Protein AF-T1G1E6-F1 (afdb_monomer)

Structure (mmCIF, N/CA/C/O backbone):
data_AF-T1G1E6-F1
#
_entry.id   AF-T1G1E6-F1
#
loop_
_atom_site.group_PDB
_atom_site.id
_atom_site.type_symbol
_atom_site.label_atom_id
_atom_site.label_alt_id
_atom_site.label_comp_id
_atom_site.label_asym_id
_atom_site.label_entity_id
_atom_site.label_seq_id
_atom_site.pdbx_PDB_ins_code
_atom_site.Cartn_x
_atom_site.Cartn_y
_atom_site.Cartn_z
_atom_site.occupancy
_atom_site.B_iso_or_equiv
_atom_site.auth_seq_id
_atom_site.auth_comp_id
_atom_site.auth_asym_id
_atom_site.auth_atom_id
_atom_site.pdbx_PDB_model_num
ATOM 1 N N . MET A 1 1 ? 6.236 1.654 9.899 1.00 85.31 1 MET A N 1
ATOM 2 C CA . MET A 1 1 ? 6.451 2.693 8.862 1.00 85.31 1 MET A CA 1
ATOM 3 C C . MET A 1 1 ? 5.102 3.060 8.261 1.00 85.31 1 MET A C 1
ATOM 5 O O . MET A 1 1 ? 4.184 2.253 8.359 1.00 85.31 1 MET A O 1
ATOM 9 N N 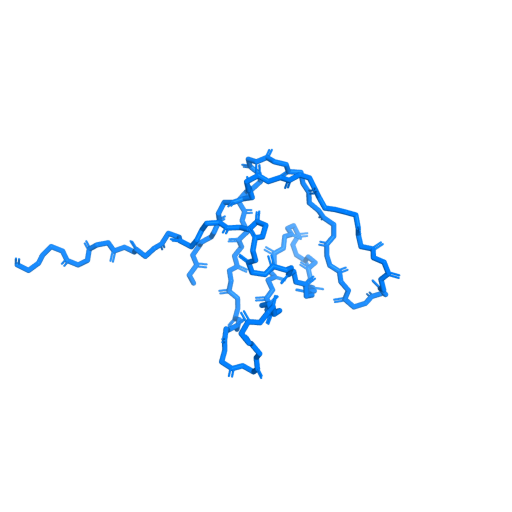. GLU A 1 2 ? 4.957 4.243 7.673 1.00 91.19 2 GLU A N 1
ATOM 10 C CA . GLU A 1 2 ? 3.729 4.627 6.963 1.00 91.19 2 GLU A CA 1
ATOM 11 C C . GLU A 1 2 ? 3.989 4.706 5.461 1.00 91.19 2 GLU A C 1
ATOM 13 O O . GLU A 1 2 ? 5.100 5.012 5.025 1.00 91.19 2 GLU A O 1
ATOM 18 N N . ALA A 1 3 ? 2.955 4.436 4.675 1.00 94.25 3 ALA A N 1
ATOM 19 C CA . ALA A 1 3 ? 2.972 4.599 3.235 1.00 94.25 3 ALA A CA 1
ATOM 20 C C . ALA A 1 3 ? 1.689 5.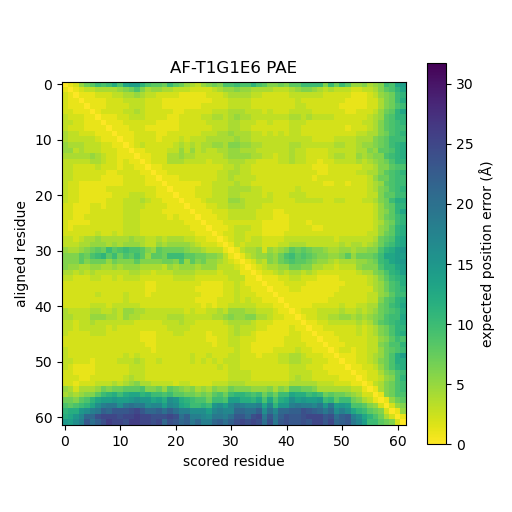260 2.745 1.00 94.25 3 ALA A C 1
ATOM 22 O O . ALA A 1 3 ? 0.639 5.154 3.383 1.00 94.25 3 ALA A O 1
ATOM 23 N N . VAL A 1 4 ? 1.763 5.902 1.585 1.00 95.50 4 VAL A N 1
ATOM 24 C CA . VAL A 1 4 ? 0.598 6.458 0.895 1.00 95.50 4 VAL A CA 1
ATOM 25 C C . VAL A 1 4 ? 0.435 5.763 -0.448 1.00 95.50 4 VAL A C 1
ATOM 27 O O . VAL A 1 4 ? 1.389 5.627 -1.210 1.00 95.50 4 VAL A O 1
ATOM 30 N N . ALA A 1 5 ? -0.779 5.319 -0.754 1.00 96.12 5 ALA A N 1
ATOM 31 C CA . ALA A 1 5 ? -1.097 4.743 -2.050 1.00 96.12 5 ALA A CA 1
ATOM 32 C C . ALA A 1 5 ? -1.023 5.800 -3.165 1.00 96.12 5 ALA A C 1
ATOM 34 O O . ALA A 1 5 ? -1.715 6.820 -3.122 1.00 96.12 5 ALA A O 1
ATOM 35 N N . LYS A 1 6 ? -0.222 5.539 -4.199 1.00 96.44 6 LYS A N 1
ATOM 36 C CA . LYS A 1 6 ? -0.114 6.377 -5.406 1.00 96.44 6 LYS A CA 1
ATOM 37 C C . LYS A 1 6 ? -1.206 6.062 -6.429 1.00 96.44 6 LYS A C 1
ATOM 39 O O . LYS A 1 6 ? -1.590 6.941 -7.202 1.00 96.44 6 LYS A O 1
ATOM 44 N N . HIS A 1 7 ? -1.716 4.832 -6.403 1.00 95.56 7 HIS A N 1
ATOM 45 C CA . HIS A 1 7 ? -2.712 4.298 -7.329 1.00 95.56 7 HIS A CA 1
ATOM 46 C C . HIS A 1 7 ? -3.745 3.449 -6.586 1.00 95.56 7 HIS A C 1
ATOM 48 O O . HIS A 1 7 ? -3.510 3.033 -5.452 1.00 95.56 7 HIS A O 1
ATOM 54 N N . ASP A 1 8 ? -4.871 3.187 -7.243 1.00 96.19 8 ASP A N 1
ATOM 55 C CA . ASP A 1 8 ? -5.846 2.208 -6.776 1.00 96.19 8 ASP A CA 1
ATOM 56 C C . ASP A 1 8 ? -5.319 0.790 -7.020 1.00 96.19 8 ASP A C 1
ATOM 58 O O . ASP A 1 8 ? -4.695 0.509 -8.048 1.00 96.19 8 ASP A O 1
ATOM 62 N N . PHE A 1 9 ? -5.584 -0.110 -6.080 1.00 96.12 9 PHE A N 1
ATOM 63 C CA . PHE A 1 9 ?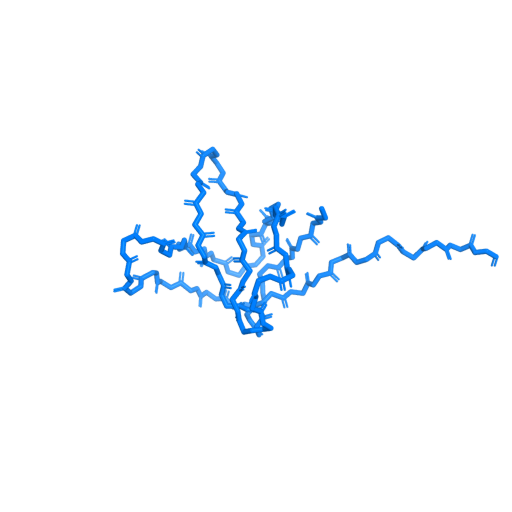 -5.233 -1.518 -6.173 1.00 96.12 9 PHE A CA 1
ATOM 64 C C . PHE A 1 9 ? -6.391 -2.375 -5.665 1.00 96.12 9 PHE A C 1
ATOM 66 O O . PHE A 1 9 ? -6.929 -2.153 -4.580 1.00 96.12 9 PHE A O 1
ATOM 73 N N . THR A 1 10 ? -6.772 -3.365 -6.468 1.00 96.31 10 THR A N 1
ATOM 74 C CA . THR A 1 10 ? -7.767 -4.373 -6.101 1.00 96.31 10 THR A CA 1
ATOM 75 C C . THR A 1 10 ? -7.041 -5.688 -5.885 1.00 96.31 10 THR A C 1
ATOM 77 O O . THR A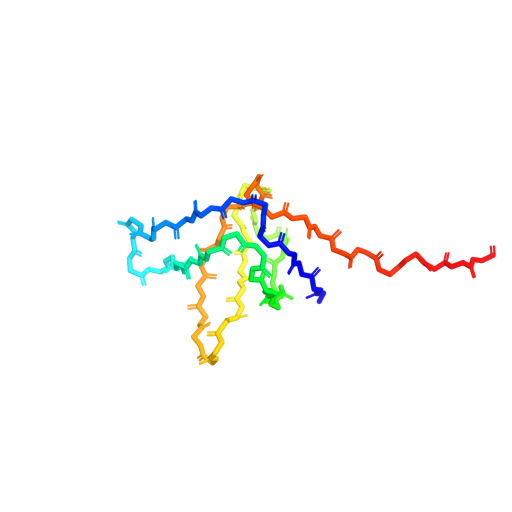 1 10 ? -6.361 -6.155 -6.796 1.00 96.31 10 THR A O 1
ATOM 80 N N . ALA A 1 11 ? -7.194 -6.262 -4.694 1.00 94.50 11 ALA A N 1
ATOM 81 C CA . ALA A 1 11 ? -6.637 -7.557 -4.338 1.00 94.5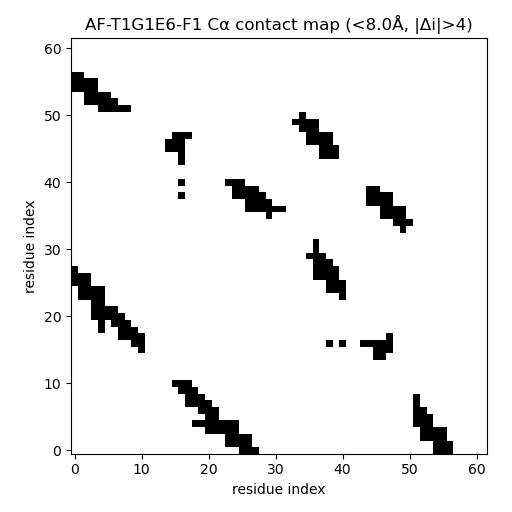0 11 ALA A CA 1
ATOM 82 C C . ALA A 1 11 ? -7.086 -8.630 -5.339 1.00 94.50 11 ALA A C 1
ATOM 84 O O . ALA A 1 11 ? -8.272 -8.775 -5.643 1.00 94.50 11 ALA A O 1
ATOM 85 N N . THR A 1 12 ? -6.113 -9.374 -5.843 1.00 93.00 12 THR A N 1
ATOM 86 C CA . THR A 1 12 ? -6.277 -10.500 -6.763 1.00 93.00 12 THR A CA 1
ATOM 87 C C . THR A 1 12 ? -6.181 -11.847 -6.048 1.00 93.00 12 THR A C 1
ATOM 89 O O . THR A 1 12 ? -6.674 -12.849 -6.566 1.00 93.00 12 THR A O 1
ATOM 92 N N . ALA A 1 13 ? -5.616 -11.858 -4.839 1.00 93.19 13 ALA A N 1
ATOM 93 C CA . ALA A 1 13 ? -5.490 -13.018 -3.967 1.00 93.19 13 ALA A CA 1
ATOM 94 C C . ALA A 1 13 ? -6.051 -12.722 -2.554 1.00 93.19 13 ALA A C 1
ATOM 96 O O . ALA A 1 13 ? -6.143 -11.560 -2.154 1.00 93.19 13 ALA A O 1
ATOM 97 N N . PRO A 1 14 ? -6.479 -13.745 -1.788 1.00 91.56 14 PRO A N 1
ATOM 98 C CA . PRO A 1 14 ? -7.127 -13.557 -0.483 1.00 91.56 14 PRO A CA 1
ATOM 99 C C . PRO A 1 14 ? -6.198 -13.026 0.620 1.00 91.56 14 PRO A C 1
ATOM 101 O O . PRO A 1 14 ? -6.677 -12.558 1.649 1.00 91.56 14 PRO A O 1
ATOM 104 N N . ASP A 1 15 ? -4.889 -13.127 0.427 1.00 93.44 15 ASP A N 1
ATOM 105 C CA . ASP A 1 15 ? -3.839 -12.602 1.295 1.00 93.44 15 ASP A CA 1
ATOM 106 C C . ASP A 1 15 ? -3.379 -11.192 0.895 1.00 93.44 15 ASP A C 1
ATOM 108 O O . ASP A 1 15 ? -2.569 -10.590 1.600 1.00 93.44 15 ASP A O 1
ATOM 112 N N . GLU A 1 16 ? -3.911 -10.638 -0.196 1.00 95.12 16 GLU A N 1
ATOM 113 C CA . GLU A 1 16 ? -3.657 -9.271 -0.642 1.00 95.12 16 GLU A CA 1
ATOM 114 C C . GLU A 1 16 ? -4.671 -8.282 -0.060 1.00 95.12 16 GLU A C 1
ATOM 116 O O . GLU A 1 16 ? -5.813 -8.613 0.271 1.00 95.12 16 GLU A O 1
ATOM 121 N N . LEU A 1 17 ? -4.261 -7.019 0.032 1.00 95.31 17 LEU A N 1
ATOM 122 C CA . LEU A 1 17 ? -5.077 -5.953 0.592 1.00 95.31 17 LEU A CA 1
ATOM 123 C C . LEU A 1 17 ? -5.433 -4.912 -0.473 1.00 95.31 17 LEU A C 1
ATOM 125 O O . LEU A 1 17 ? -4.555 -4.277 -1.051 1.00 95.31 17 LEU A O 1
ATOM 129 N N . SER A 1 18 ? -6.733 -4.708 -0.705 1.00 96.00 18 SER A N 1
ATOM 130 C CA . SER A 1 18 ? -7.239 -3.665 -1.608 1.00 96.00 18 SER A CA 1
ATOM 131 C C . SER A 1 18 ? -7.135 -2.277 -0.974 1.00 96.00 18 SER A C 1
ATOM 133 O O . SER A 1 18 ? -7.413 -2.104 0.214 1.00 96.00 18 SER A O 1
ATOM 135 N N . PHE A 1 19 ? -6.806 -1.263 -1.772 1.00 96.19 19 PHE A N 1
ATOM 136 C CA . PHE A 1 19 ? -6.747 0.132 -1.334 1.00 96.19 19 PHE A CA 1
ATOM 137 C C . PHE A 1 19 ? -6.965 1.102 -2.500 1.00 96.19 19 PHE A C 1
ATOM 139 O O . PHE A 1 19 ? -6.812 0.753 -3.667 1.00 96.19 19 PHE A O 1
ATOM 146 N N . THR A 1 20 ? -7.300 2.347 -2.176 1.00 96.88 20 THR A N 1
ATOM 147 C CA . THR A 1 20 ? -7.470 3.430 -3.154 1.00 96.88 20 THR A CA 1
ATOM 148 C C . THR A 1 20 ? -6.308 4.413 -3.092 1.00 96.88 20 THR A C 1
ATOM 150 O O . THR A 1 20 ? -5.642 4.547 -2.064 1.00 96.88 20 THR A O 1
ATOM 153 N N . ARG A 1 21 ? -6.077 5.166 -4.164 1.00 96.38 21 ARG A N 1
ATOM 154 C CA . ARG A 1 21 ? -5.112 6.262 -4.200 1.00 96.38 21 ARG A CA 1
ATOM 155 C C . ARG A 1 21 ? -5.363 7.240 -3.048 1.00 96.38 21 ARG A C 1
ATOM 157 O O . ARG A 1 21 ? -6.486 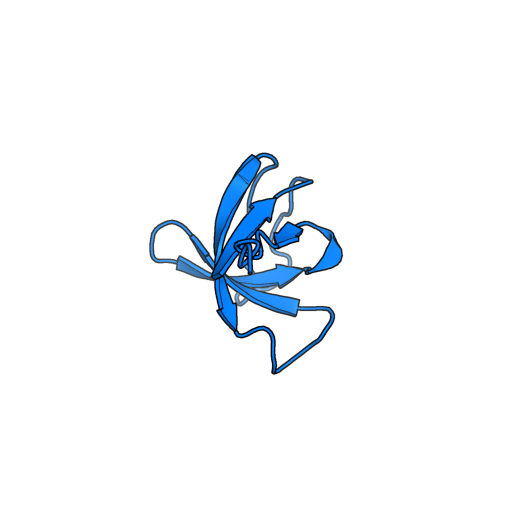7.673 -2.808 1.00 96.38 21 ARG A O 1
ATOM 164 N N . GLY A 1 22 ? -4.291 7.632 -2.368 1.00 95.44 22 GLY A N 1
ATOM 165 C CA . GLY A 1 22 ? -4.320 8.527 -1.211 1.00 95.44 22 GLY A CA 1
ATOM 166 C C . GLY A 1 22 ? -4.595 7.825 0.121 1.00 95.44 22 GLY A C 1
ATOM 167 O O . GLY A 1 22 ? -4.481 8.463 1.168 1.00 95.44 22 GLY A O 1
ATOM 168 N N . THR A 1 23 ? -4.906 6.525 0.120 1.00 95.62 23 THR A N 1
ATOM 169 C CA . THR A 1 23 ? -5.035 5.747 1.354 1.00 95.62 23 THR A CA 1
ATOM 170 C C . THR A 1 23 ? -3.697 5.690 2.086 1.00 95.62 23 THR A C 1
ATOM 172 O O . THR A 1 23 ? -2.656 5.405 1.491 1.00 95.62 23 THR A O 1
ATOM 175 N N . LYS A 1 24 ? -3.735 5.946 3.397 1.00 94.62 24 LYS A N 1
ATOM 176 C CA . LYS A 1 24 ? -2.597 5.738 4.293 1.00 94.62 24 LYS A CA 1
ATOM 177 C C . LYS A 1 24 ? -2.578 4.289 4.756 1.00 94.62 24 LYS A C 1
ATOM 179 O O . LYS A 1 24 ? -3.572 3.796 5.284 1.00 94.62 24 LYS A O 1
ATOM 184 N N . LEU A 1 25 ? -1.448 3.633 4.552 1.00 94.69 25 LEU A N 1
ATOM 185 C CA . LEU A 1 25 ? -1.215 2.232 4.870 1.00 94.69 25 LEU A CA 1
ATOM 186 C C . LEU A 1 25 ? -0.122 2.153 5.928 1.00 94.69 25 LEU A C 1
ATOM 188 O O . LEU A 1 25 ? 0.903 2.836 5.838 1.00 94.69 25 LEU A O 1
ATOM 192 N N . LYS A 1 26 ? -0.324 1.305 6.931 1.00 95.12 26 LYS A N 1
ATOM 193 C CA . LYS A 1 26 ? 0.700 1.032 7.934 1.00 95.12 26 LYS A CA 1
ATOM 194 C C . LYS A 1 26 ? 1.506 -0.168 7.477 1.00 95.12 26 LYS A C 1
ATOM 196 O O . LYS A 1 26 ? 0.978 -1.267 7.376 1.00 95.12 26 LYS A O 1
ATOM 201 N N . ILE A 1 27 ? 2.785 0.040 7.214 1.00 93.88 27 ILE A N 1
ATOM 202 C CA . ILE A 1 27 ? 3.677 -1.019 6.754 1.00 93.88 27 ILE A CA 1
ATOM 203 C C . ILE A 1 27 ? 4.204 -1.787 7.961 1.00 93.88 27 ILE A C 1
ATOM 205 O O . ILE A 1 27 ? 4.805 -1.192 8.866 1.00 93.88 27 ILE A O 1
AT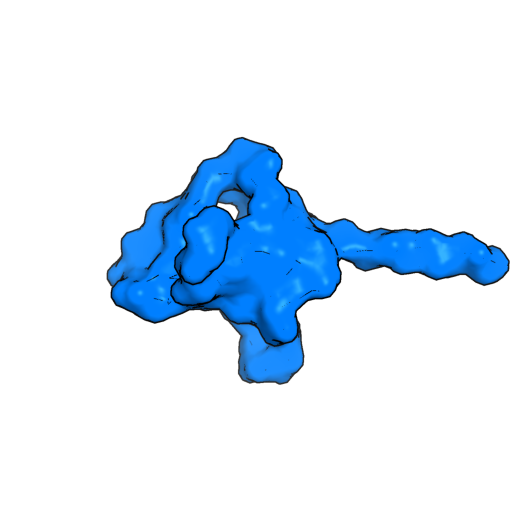OM 209 N N . LEU A 1 28 ? 3.940 -3.093 7.951 1.00 93.62 28 LEU A N 1
ATOM 210 C CA . LEU A 1 28 ? 4.297 -4.059 8.985 1.00 93.62 28 LEU A CA 1
ATOM 211 C C . LEU A 1 28 ? 5.601 -4.783 8.652 1.00 93.62 28 LEU A C 1
ATOM 213 O O . LEU A 1 28 ? 6.424 -4.961 9.542 1.00 93.62 28 LEU A O 1
ATOM 217 N N . ASN A 1 29 ? 5.795 -5.173 7.386 1.00 91.38 29 ASN A N 1
ATOM 218 C CA . ASN A 1 29 ? 7.016 -5.838 6.941 1.00 91.38 29 ASN A CA 1
ATOM 219 C C . ASN A 1 29 ? 7.397 -5.458 5.502 1.00 91.38 29 ASN A C 1
ATOM 221 O O . ASN A 1 29 ? 6.542 -5.435 4.616 1.00 91.38 29 ASN A O 1
ATOM 225 N N . THR A 1 30 ? 8.686 -5.197 5.283 1.00 88.38 30 THR A N 1
ATOM 226 C CA . THR A 1 30 ? 9.299 -4.917 3.971 1.00 88.38 30 THR A CA 1
ATOM 227 C C . THR A 1 30 ? 10.504 -5.809 3.671 1.00 88.38 30 THR A C 1
ATOM 229 O O . THR A 1 30 ? 11.146 -5.628 2.641 1.00 88.38 30 THR A O 1
ATOM 232 N N . GLU A 1 31 ? 10.877 -6.706 4.587 1.00 83.75 31 GLU A N 1
ATOM 233 C CA . GLU A 1 31 ? 12.128 -7.470 4.500 1.00 83.75 31 GLU A CA 1
ATOM 234 C C . GLU A 1 31 ? 11.965 -8.806 3.763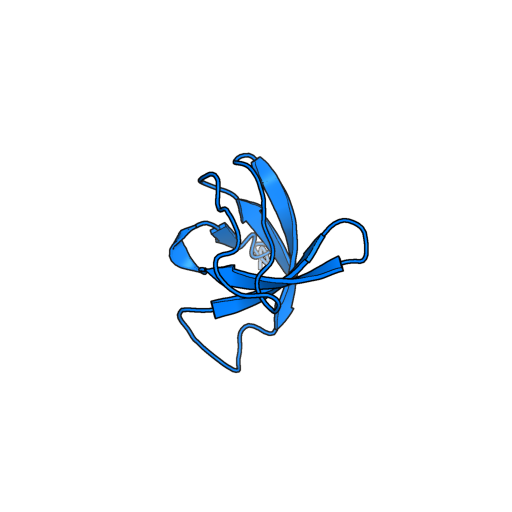 1.00 83.75 31 GLU A C 1
ATOM 236 O O . GLU A 1 31 ? 12.936 -9.318 3.213 1.00 83.75 31 GLU A O 1
ATOM 241 N N . GLU A 1 32 ? 10.746 -9.356 3.720 1.00 82.62 32 GLU A N 1
ATOM 242 C CA . GLU A 1 32 ? 10.467 -10.657 3.093 1.00 82.62 32 GLU A CA 1
ATOM 243 C C . GLU A 1 32 ? 10.506 -10.613 1.557 1.00 82.62 32 GLU A C 1
ATOM 245 O O . GLU A 1 32 ? 11.019 -11.541 0.934 1.00 82.62 32 GLU A O 1
ATOM 250 N N . ASP A 1 33 ? 10.010 -9.538 0.937 1.00 87.31 33 ASP A N 1
ATOM 251 C CA . ASP A 1 33 ? 9.991 -9.371 -0.518 1.00 87.31 33 ASP A CA 1
ATOM 252 C C . ASP A 1 33 ? 10.156 -7.887 -0.894 1.00 87.31 33 ASP A C 1
ATOM 254 O O . ASP A 1 33 ? 9.707 -6.983 -0.190 1.00 87.31 33 ASP A O 1
ATOM 258 N N . LYS A 1 34 ? 10.815 -7.616 -2.026 1.00 86.81 34 LYS A N 1
ATOM 259 C CA . LYS A 1 34 ? 11.016 -6.252 -2.548 1.00 86.81 34 LYS A CA 1
ATOM 260 C C . LYS A 1 34 ? 9.802 -5.733 -3.319 1.00 86.81 34 LYS A C 1
ATOM 262 O O . LYS A 1 34 ? 9.620 -4.519 -3.428 1.00 86.81 34 LYS A O 1
ATOM 267 N N . ASN A 1 35 ? 8.999 -6.637 -3.871 1.00 91.94 35 ASN A N 1
ATOM 268 C CA . ASN A 1 35 ? 7.825 -6.330 -4.678 1.00 91.94 35 ASN A CA 1
ATOM 269 C C . ASN A 1 35 ? 6.552 -6.261 -3.832 1.00 91.94 35 ASN A C 1
ATOM 271 O O . ASN A 1 35 ? 5.638 -5.520 -4.188 1.00 91.94 35 ASN A O 1
ATOM 275 N N . TRP A 1 36 ? 6.505 -6.996 -2.720 1.00 93.50 36 TRP A N 1
ATOM 276 C CA . TRP A 1 36 ? 5.326 -7.119 -1.867 1.00 93.50 36 TRP A CA 1
ATOM 277 C C . TRP A 1 36 ? 5.649 -6.786 -0.423 1.00 93.50 36 TRP A C 1
ATOM 279 O O . TRP A 1 36 ? 6.524 -7.391 0.188 1.00 93.50 36 TRP A O 1
ATOM 289 N N . TYR A 1 37 ? 4.906 -5.840 0.138 1.00 94.75 37 TYR A N 1
ATOM 290 C CA . TYR A 1 37 ? 5.024 -5.469 1.541 1.00 94.75 37 TYR A CA 1
ATOM 291 C C . TYR A 1 37 ? 3.788 -5.902 2.298 1.00 94.75 37 TYR A C 1
ATOM 293 O O . TYR A 1 37 ? 2.675 -5.844 1.778 1.00 94.75 37 TYR A O 1
ATOM 301 N N . LYS A 1 38 ? 3.976 -6.300 3.552 1.00 95.31 38 LYS A N 1
ATOM 302 C CA . LYS A 1 38 ? 2.861 -6.584 4.444 1.00 95.31 38 LYS A CA 1
ATOM 303 C C . LYS A 1 38 ? 2.395 -5.285 5.079 1.00 95.31 38 LYS A C 1
ATOM 305 O O . LYS A 1 38 ? 3.199 -4.563 5.677 1.00 95.31 38 LYS A O 1
ATOM 310 N N . ALA A 1 39 ? 1.110 -4.987 4.950 1.00 95.88 39 ALA A N 1
ATOM 311 C CA . ALA A 1 39 ? 0.512 -3.760 5.446 1.00 95.88 39 ALA A CA 1
ATOM 312 C C . ALA A 1 39 ? -0.802 -4.014 6.185 1.00 95.88 39 ALA A C 1
ATOM 314 O O . ALA A 1 39 ? -1.460 -5.032 5.990 1.00 95.88 39 ALA A O 1
ATOM 315 N N . GLU A 1 40 ? -1.175 -3.051 7.021 1.00 95.88 40 GLU A N 1
ATOM 316 C CA . GLU A 1 40 ? -2.435 -3.004 7.753 1.00 95.88 40 GLU A CA 1
ATOM 317 C C . GLU A 1 40 ? -3.267 -1.796 7.298 1.00 95.88 40 GLU A C 1
ATOM 319 O O . GLU A 1 40 ? -2.773 -0.662 7.244 1.00 95.88 40 GLU A O 1
ATOM 324 N N . LEU A 1 41 ? -4.549 -2.039 7.020 1.00 94.56 41 LEU A N 1
ATOM 325 C CA . LEU A 1 41 ? -5.573 -1.035 6.736 1.00 94.56 41 LEU A CA 1
ATOM 326 C C . LEU A 1 41 ? -6.860 -1.399 7.475 1.00 94.56 41 LEU A C 1
ATOM 328 O O . LEU A 1 41 ? -7.396 -2.484 7.290 1.00 94.56 41 LEU A O 1
ATOM 332 N N . ASN A 1 42 ? -7.395 -0.492 8.297 1.00 90.88 42 ASN A N 1
ATOM 333 C CA . ASN A 1 42 ? -8.657 -0.706 9.024 1.00 90.88 42 ASN A CA 1
ATOM 334 C C . ASN A 1 42 ? -8.716 -2.030 9.823 1.00 90.88 42 ASN A C 1
ATOM 336 O O . ASN A 1 42 ? -9.775 -2.646 9.910 1.00 90.88 42 ASN A O 1
ATOM 340 N N . ARG A 1 43 ? -7.594 -2.445 10.439 1.00 92.06 43 ARG A N 1
ATOM 341 C CA . ARG A 1 43 ? -7.412 -3.732 11.156 1.00 92.06 43 ARG A CA 1
ATOM 342 C C . ARG A 1 43 ? -7.412 -4.982 10.269 1.00 92.06 43 ARG A C 1
ATOM 344 O O . ARG A 1 43 ? -7.456 -6.092 10.791 1.00 92.06 43 ARG A O 1
ATOM 351 N N . GLN A 1 44 ? -7.381 -4.813 8.953 1.00 94.06 44 GLN A N 1
ATOM 352 C CA . GLN A 1 44 ? -7.140 -5.893 8.012 1.00 94.06 44 GLN A CA 1
ATOM 353 C C . GLN A 1 44 ? -5.672 -5.868 7.602 1.00 94.06 44 GLN A C 1
ATOM 355 O O . GLN A 1 44 ? -5.141 -4.814 7.257 1.00 94.06 44 GLN A O 1
ATOM 360 N N . GLU A 1 45 ? -5.028 -7.027 7.646 1.00 95.19 45 GLU A N 1
ATOM 361 C CA . GLU A 1 45 ? -3.647 -7.204 7.213 1.00 95.19 45 GLU A CA 1
ATOM 362 C C . GLU A 1 45 ? -3.617 -7.930 5.869 1.00 95.19 45 GLU A C 1
ATOM 364 O O . GLU A 1 45 ? -4.418 -8.834 5.631 1.00 95.19 45 GLU A O 1
ATOM 369 N N . GLY A 1 46 ? -2.675 -7.562 5.009 1.00 95.50 46 GLY A N 1
ATOM 370 C CA . GLY A 1 46 ? -2.439 -8.263 3.753 1.00 95.50 46 GLY A CA 1
ATOM 371 C C . GLY A 1 46 ? -1.231 -7.722 3.002 1.00 95.50 46 GLY A C 1
ATOM 372 O O . GLY A 1 46 ? -0.579 -6.763 3.430 1.00 95.50 46 GLY A O 1
ATOM 373 N N . PHE A 1 47 ? -0.917 -8.365 1.887 1.00 95.44 47 PHE A N 1
ATOM 374 C CA . PHE A 1 47 ? 0.165 -7.971 1.004 1.00 95.44 47 PHE A CA 1
ATOM 375 C C . PHE A 1 47 ? -0.282 -6.877 0.039 1.00 95.44 47 PHE A C 1
ATOM 377 O O . PHE A 1 47 ? -1.389 -6.889 -0.500 1.00 95.44 47 PHE A O 1
ATOM 384 N N . ILE A 1 48 ? 0.605 -5.913 -0.169 1.00 95.38 48 ILE A N 1
ATOM 385 C CA . ILE A 1 48 ? 0.415 -4.804 -1.094 1.00 95.38 48 ILE A CA 1
ATOM 386 C C . ILE A 1 48 ? 1.636 -4.669 -2.008 1.00 95.38 48 ILE A C 1
ATOM 388 O O . ILE A 1 48 ? 2.766 -4.887 -1.558 1.00 95.38 48 ILE A O 1
ATOM 392 N N . PRO A 1 49 ? 1.450 -4.270 -3.274 1.00 95.50 49 PRO A N 1
ATOM 393 C CA . PRO A 1 49 ? 2.569 -4.064 -4.178 1.00 95.50 49 PRO A CA 1
ATOM 394 C C . PRO A 1 49 ? 3.344 -2.791 -3.814 1.00 95.50 49 PRO A C 1
ATOM 396 O O . PRO A 1 49 ? 2.790 -1.689 -3.772 1.00 95.50 49 PRO A O 1
ATOM 399 N N . SER A 1 50 ? 4.657 -2.923 -3.619 1.00 93.19 50 SER A N 1
ATOM 400 C CA . SER A 1 50 ? 5.556 -1.821 -3.250 1.00 93.19 50 SER A CA 1
ATOM 401 C C . SER A 1 50 ? 5.584 -0.704 -4.297 1.00 93.19 50 SER A C 1
ATOM 403 O O . SER A 1 50 ? 5.726 0.469 -3.964 1.00 93.19 50 SER A O 1
ATOM 405 N N . ASN A 1 51 ? 5.371 -1.031 -5.574 1.00 94.81 51 ASN A N 1
ATOM 406 C CA . ASN A 1 51 ? 5.382 -0.038 -6.648 1.00 94.81 51 ASN A CA 1
ATOM 407 C C . ASN A 1 51 ? 4.148 0.894 -6.627 1.00 94.81 51 ASN A C 1
ATOM 409 O O . ASN A 1 51 ? 4.188 2.004 -7.162 1.00 94.81 51 ASN A O 1
ATOM 413 N N . TYR A 1 52 ? 3.060 0.474 -5.971 1.00 95.31 52 TYR A N 1
ATOM 414 C CA . TYR A 1 52 ? 1.798 1.221 -5.894 1.00 95.31 52 TYR A CA 1
ATOM 415 C C . TYR A 1 52 ? 1.742 2.174 -4.704 1.00 95.31 52 TYR A C 1
ATOM 417 O O . TYR A 1 52 ? 0.810 2.973 -4.598 1.00 95.31 52 TYR A O 1
ATOM 425 N N . ILE A 1 53 ? 2.744 2.127 -3.832 1.00 94.19 53 ILE A N 1
ATOM 426 C CA . ILE A 1 53 ? 2.819 2.950 -2.634 1.00 94.19 53 ILE A CA 1
ATOM 427 C C . ILE A 1 53 ? 4.083 3.806 -2.620 1.00 94.19 53 ILE A C 1
ATOM 429 O O .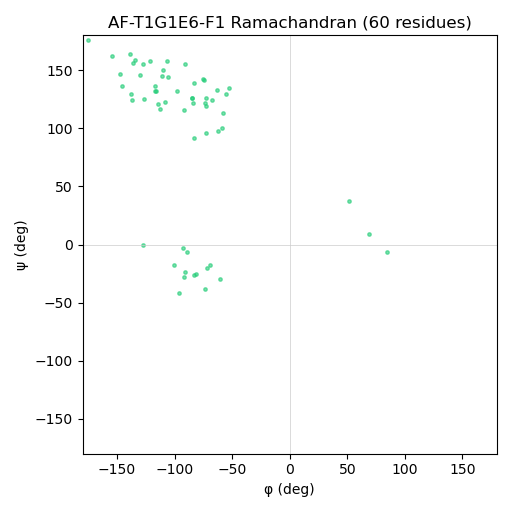 ILE A 1 53 ? 5.065 3.551 -3.317 1.00 94.19 53 ILE A O 1
ATOM 433 N N . GLU A 1 54 ? 4.032 4.873 -1.846 1.00 94.12 54 GLU A N 1
ATOM 434 C CA . GLU A 1 54 ? 5.169 5.709 -1.505 1.00 94.12 54 GLU A CA 1
ATOM 435 C C . GLU A 1 54 ? 5.436 5.545 -0.014 1.00 94.12 54 GLU A C 1
ATOM 437 O O . GLU A 1 54 ? 4.569 5.836 0.811 1.00 94.12 54 GLU A O 1
ATOM 442 N N . LEU A 1 55 ? 6.610 5.012 0.328 1.00 91.44 55 LEU A N 1
ATOM 443 C CA . LEU A 1 55 ? 7.034 4.877 1.715 1.00 91.44 55 LEU A CA 1
ATOM 444 C C . LEU A 1 55 ? 7.416 6.253 2.256 1.00 91.44 55 LEU A C 1
ATOM 446 O O . LEU A 1 55 ? 8.344 6.891 1.760 1.00 91.44 55 LEU A O 1
ATOM 450 N N . ASN A 1 56 ? 6.741 6.672 3.321 1.00 87.50 56 ASN A N 1
ATOM 451 C CA . ASN A 1 56 ? 7.137 7.847 4.074 1.00 87.50 56 ASN A CA 1
ATOM 452 C C . ASN A 1 56 ? 8.220 7.423 5.058 1.00 87.50 56 ASN A C 1
ATOM 454 O O . ASN A 1 56 ? 7.946 6.984 6.179 1.00 87.50 56 ASN A O 1
ATOM 458 N N . TYR A 1 57 ? 9.469 7.540 4.623 1.00 77.81 57 TYR A N 1
ATOM 459 C CA . TYR A 1 57 ? 10.590 7.501 5.543 1.00 77.81 57 TYR A CA 1
ATOM 460 C C . TYR A 1 57 ? 10.584 8.822 6.310 1.00 77.81 57 TYR A C 1
ATOM 462 O O . TYR A 1 57 ? 10.683 9.873 5.671 1.00 77.81 57 TYR A O 1
ATOM 470 N N . PRO A 1 58 ? 10.446 8.821 7.648 1.00 64.12 58 PRO A N 1
ATOM 471 C CA . PRO A 1 58 ? 10.719 10.031 8.397 1.00 64.12 58 PRO A CA 1
ATOM 472 C C . PRO A 1 58 ? 12.159 10.408 8.064 1.00 64.12 58 PRO A C 1
ATOM 474 O O . PRO A 1 58 ? 13.089 9.655 8.357 1.00 64.12 58 PRO A O 1
ATOM 477 N N . SER A 1 59 ? 12.337 11.534 7.375 1.00 61.91 59 SER A N 1
ATOM 478 C CA . SER A 1 59 ? 13.649 12.124 7.188 1.00 61.91 59 SER A CA 1
ATOM 479 C C . SER A 1 59 ? 14.182 12.400 8.588 1.00 61.91 59 SER A C 1
ATOM 481 O O . SER A 1 59 ? 13.748 13.353 9.236 1.00 61.91 59 SER A O 1
ATOM 483 N N . TYR A 1 60 ? 15.059 11.534 9.093 1.00 57.38 60 TYR A N 1
ATOM 484 C CA . TYR A 1 60 ? 15.892 11.877 10.231 1.00 57.38 60 TYR A CA 1
ATOM 485 C C . TYR A 1 60 ? 16.757 13.042 9.760 1.00 57.38 60 TYR A C 1
ATOM 487 O O . TYR A 1 60 ? 17.725 12.857 9.027 1.00 57.38 60 TYR A O 1
ATOM 495 N N . VAL A 1 61 ? 16.321 14.255 10.096 1.00 52.75 61 VAL A N 1
ATOM 496 C CA . VAL A 1 61 ? 17.111 15.467 9.918 1.00 52.75 61 VAL A CA 1
ATOM 497 C C . VAL A 1 61 ? 18.190 15.395 10.995 1.00 52.75 61 VAL A C 1
ATOM 499 O O . VAL A 1 61 ? 17.912 15.647 12.167 1.00 52.75 61 VAL A O 1
ATOM 502 N N . GLY A 1 62 ? 19.362 14.894 10.606 1.00 47.91 62 GLY A N 1
ATOM 503 C CA . GLY A 1 62 ? 20.605 14.998 11.368 1.00 47.91 62 GLY A CA 1
ATOM 504 C C . GLY A 1 62 ? 21.340 16.277 11.008 1.00 47.91 62 GLY A C 1
ATOM 505 O O . GLY A 1 62 ? 21.241 16.685 9.828 1.00 47.91 62 GLY A O 1
#

InterPro domains:
  IPR001452 SH3 domain [PF00018] (4-50)
  IPR001452 SH3 domain [PR00452] (1-11)
  IPR001452 SH3 domain [PR00452] (15-30)
  IPR001452 SH3 domain [PR00452] (33-42)
  IPR001452 SH3 domain [PR00452] (44-56)
  IPR001452 SH3 domain [PS50002] (1-58)
  IPR001452 SH3 domain [SM00326] (1-57)
  IPR036028 SH3-like domain superfamily [SSF50044] (3-56)
  IPR043539 Grb2-like [PTHR46037] (1-60)

Secondary structure (DSSP, 8-state):
-EEEESS-B--SSTTB--B-TT-EEEEEE-SS-SSEEEEEETTEEEEEEGGGEEEE------

Nearest PDB structures (foldseek):
  6sdf-assembly2_B  TM=9.889E-01  e=1.161E-07  Homo sapiens
  2gbq-assembly1_A  TM=9.559E-01  e=1.477E-07  Mus musculus
  2a37-assembly1_A  TM=9.355E-01  e=1.094E-07  Drosophila melanogaster
  4gbq-assembly1_A  TM=9.391E-01  e=1.665E-07  Mus musculus
  7pvv-assembly1_A  TM=8.805E-01  e=2.588E-05  Homo sapiens

Sequence (62 aa):
MEAVAKHDFTATAPDELSFTRGTKLKILNTEEDKNWYKAELNRQEGFIPSNYIELNYPSYVG

Foldseek 3Di:
DKKFFCAFDDDPDPQADGDGGGDIWAFDACPPDVQWTWTDDPNDIHIDGPVRIDDDDPPPPD

Organism: Helobdella robusta (NCBI:txid6412)

pLDDT: mean 90.26, std 10.7, range [47.91, 96.88]

Radius of gyration: 11.3 Å; Cα contacts (8 Å, |Δi|>4): 123; chains: 1; bounding box: 29×29×19 Å

Solvent-accessible surface area (backbone atoms only — not comparable to full-atom values): 3581 Å² total; per-residue (Å²): 92,45,27,35,26,74,40,68,45,76,52,88,51,95,61,35,48,61,49,46,54,70,41,72,34,38,44,77,44,63,84,90,36,87,59,44,25,36,30,39,51,98,91,43,73,20,37,36,56,44,87,42,40,44,75,54,69,80,77,79,84,123

Mean predicted aligned error: 4.33 Å